Protein AF-A0ABD0REV8-F1 (afdb_monomer_lite)

Secondary structure (DSSP, 8-state):
-PPPEEEEEESS--S---TT-EEEEEEEEESPPTT-EEEEEEEETTEEEEEEEEESS-SS--EEEEE--GGGTTPPEEEEEEE---S-----EE-TTSS-S-----TT--------EE-SSPPP-EEEEETTTTEEEEE-

Organism: Cirrhinus mrigala (NCBI:txid683832)

Foldseek 3Di:
DDDKDWDKDWDPDDDDDDAQDKTKMFIDTDDDDAQWKKWKFKDKQNDTDDIDIDGPPCPDTDMDIDHGHPVCVVIDMDMDIDTDQPDPFFDKDKPPVQADPDDDPDPPDDDDGDIAIDGVVGDDWDWDDDPVDDDIDIDD

Structure (mmCIF, N/CA/C/O backbone):
data_AF-A0ABD0REV8-F1
#
_entry.id   AF-A0ABD0REV8-F1
#
loop_
_atom_site.group_PDB
_atom_site.id
_atom_site.type_symbol
_atom_site.label_atom_id
_atom_site.label_alt_id
_atom_site.label_comp_id
_atom_site.label_asym_id
_atom_site.label_entity_id
_atom_site.label_seq_id
_atom_site.pdbx_PDB_ins_code
_atom_site.Cartn_x
_atom_site.Cartn_y
_atom_site.Cartn_z
_atom_site.occupancy
_atom_site.B_iso_or_equiv
_atom_site.auth_seq_id
_atom_site.auth_comp_id
_atom_site.auth_asym_id
_atom_site.auth_atom_id
_atom_site.pdbx_PDB_model_num
ATOM 1 N N . MET A 1 1 ? 9.572 -10.027 -12.576 1.00 47.75 1 MET A N 1
ATOM 2 C CA . MET A 1 1 ? 9.042 -9.011 -11.641 1.00 47.75 1 MET A CA 1
ATOM 3 C C . MET A 1 1 ? 8.133 -9.735 -10.671 1.00 47.75 1 MET A C 1
ATOM 5 O O . MET A 1 1 ? 7.249 -10.436 -11.143 1.00 47.75 1 MET A O 1
ATOM 9 N N . CYS A 1 2 ? 8.371 -9.635 -9.365 1.00 55.09 2 CYS A N 1
ATOM 10 C CA . CYS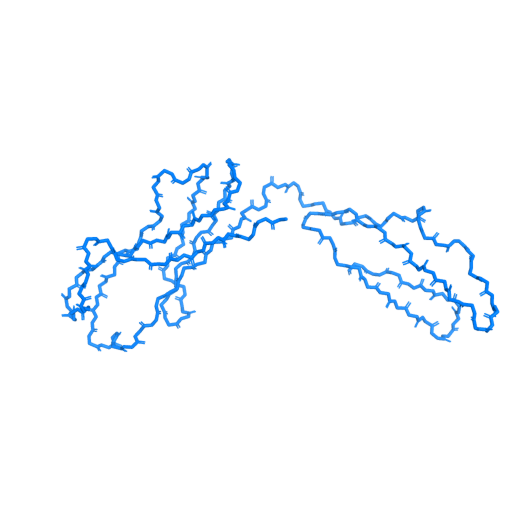 A 1 2 ? 7.423 -10.152 -8.379 1.00 55.09 2 CYS A CA 1
ATOM 11 C C . CYS A 1 2 ? 6.371 -9.067 -8.144 1.00 55.09 2 CYS A C 1
ATOM 13 O O . CYS A 1 2 ? 6.735 -7.934 -7.830 1.00 55.09 2 CYS A O 1
ATOM 15 N N . LEU A 1 3 ? 5.097 -9.385 -8.368 1.00 62.56 3 LEU A N 1
ATOM 16 C CA . LEU A 1 3 ? 4.005 -8.509 -7.952 1.00 62.56 3 LEU A CA 1
ATOM 17 C C . LEU A 1 3 ? 3.958 -8.496 -6.415 1.00 62.56 3 LEU A C 1
ATOM 19 O O . LEU A 1 3 ? 4.190 -9.549 -5.810 1.00 62.56 3 LEU A O 1
ATOM 23 N N . PRO A 1 4 ? 3.705 -7.337 -5.779 1.00 73.69 4 PRO A N 1
ATOM 24 C CA . PRO A 1 4 ? 3.509 -7.295 -4.339 1.00 73.69 4 PRO A CA 1
ATOM 25 C C . PRO A 1 4 ? 2.284 -8.139 -3.982 1.00 73.69 4 PRO A C 1
ATOM 27 O O . PRO A 1 4 ? 1.232 -7.998 -4.604 1.00 73.69 4 PRO A O 1
ATOM 30 N N . ASP A 1 5 ? 2.433 -9.013 -2.991 1.00 84.25 5 ASP A N 1
ATOM 31 C CA . ASP A 1 5 ? 1.299 -9.742 -2.424 1.00 84.25 5 ASP A CA 1
ATOM 32 C C . ASP A 1 5 ? 0.722 -8.911 -1.276 1.00 84.25 5 ASP A C 1
ATOM 34 O O . ASP A 1 5 ? 1.456 -8.526 -0.359 1.00 84.25 5 ASP A O 1
ATOM 38 N N . ILE A 1 6 ? -0.561 -8.559 -1.383 1.00 88.94 6 ILE A N 1
ATOM 39 C CA . ILE A 1 6 ? -1.228 -7.597 -0.503 1.00 88.94 6 ILE A CA 1
ATOM 40 C C . ILE A 1 6 ? -2.467 -8.249 0.100 1.00 88.94 6 ILE A C 1
ATOM 42 O O . ILE A 1 6 ? -3.385 -8.648 -0.614 1.00 88.94 6 ILE A O 1
ATOM 46 N N . SER A 1 7 ? -2.526 -8.288 1.427 1.00 90.88 7 SER A N 1
ATOM 47 C CA . SER A 1 7 ? -3.703 -8.740 2.171 1.00 90.88 7 SER A CA 1
ATOM 48 C C . SER A 1 7 ? -3.996 -7.829 3.361 1.00 90.88 7 SER A C 1
ATOM 50 O O . SER A 1 7 ? -3.165 -7.021 3.774 1.00 90.88 7 SER A O 1
ATOM 52 N N . ILE A 1 8 ? -5.215 -7.915 3.894 1.00 92.75 8 ILE A N 1
ATOM 53 C CA . ILE A 1 8 ? -5.665 -7.120 5.041 1.00 92.75 8 ILE A CA 1
ATOM 54 C C . ILE A 1 8 ? -6.086 -8.071 6.150 1.00 92.75 8 ILE A C 1
ATOM 56 O O . ILE A 1 8 ? -6.798 -9.042 5.899 1.00 92.75 8 ILE A O 1
ATOM 60 N N . SER A 1 9 ? -5.683 -7.763 7.377 1.00 92.44 9 SER A N 1
ATOM 61 C CA . SER A 1 9 ? -6.095 -8.488 8.576 1.00 92.44 9 SER A CA 1
ATOM 62 C C . SER A 1 9 ? -6.489 -7.529 9.696 1.00 92.44 9 SER A C 1
ATOM 64 O O .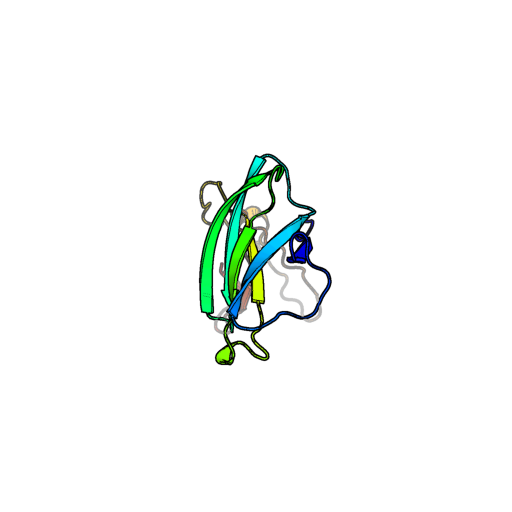 SER A 1 9 ? -6.096 -6.361 9.708 1.00 92.44 9 SER A O 1
ATOM 66 N N . PHE A 1 10 ? -7.276 -8.017 10.652 1.00 93.62 10 PHE A N 1
ATOM 67 C CA . PHE A 1 10 ? -7.512 -7.304 11.903 1.00 93.62 10 PHE A CA 1
ATOM 68 C C . PHE A 1 10 ? -6.364 -7.546 12.884 1.00 93.62 10 PHE A C 1
ATOM 70 O O . PHE A 1 10 ? -5.840 -8.654 12.996 1.00 93.62 10 PHE A O 1
ATOM 77 N N . VAL A 1 11 ? -6.004 -6.514 13.642 1.00 93.88 11 VAL A N 1
ATOM 78 C CA . VAL A 1 11 ? -5.034 -6.623 14.732 1.00 93.88 11 VAL A CA 1
ATOM 79 C C . VAL A 1 11 ? -5.753 -7.113 15.987 1.00 93.88 11 VAL A C 1
ATOM 81 O O . VAL A 1 11 ? -6.651 -6.440 16.488 1.00 93.88 11 VAL A O 1
ATOM 84 N N . ASN A 1 12 ? -5.330 -8.262 16.523 1.00 92.12 12 ASN A N 1
ATOM 85 C CA . ASN A 1 12 ? -5.838 -8.843 17.776 1.00 92.12 12 ASN A CA 1
ATOM 86 C C . ASN A 1 12 ? -7.372 -9.019 17.826 1.00 92.12 12 ASN A C 1
ATOM 88 O O . ASN A 1 12 ? -7.981 -8.881 18.888 1.00 92.12 12 ASN A O 1
ATOM 92 N N . HIS A 1 13 ? -8.010 -9.302 16.689 1.00 91.88 13 HIS A N 1
ATOM 93 C CA . HIS A 1 13 ? -9.451 -9.525 16.615 1.00 91.88 13 HIS A CA 1
ATOM 94 C C . HIS A 1 13 ? -9.788 -10.602 15.580 1.00 91.88 13 HIS A C 1
ATOM 96 O O . HIS A 1 13 ? -9.380 -10.506 14.428 1.00 91.88 13 HIS A O 1
ATOM 102 N N . GLU A 1 14 ? -10.557 -11.608 15.997 1.00 86.81 14 GLU A N 1
ATOM 103 C CA . GLU A 1 14 ? -10.946 -12.769 15.175 1.00 86.81 14 GLU A CA 1
ATOM 104 C C . GLU A 1 14 ? -12.476 -12.937 15.092 1.00 86.81 14 GLU A C 1
ATOM 106 O O . GLU A 1 14 ? -12.986 -14.004 14.762 1.00 86.81 14 GLU A O 1
ATOM 111 N N . GLY A 1 15 ? -13.231 -11.888 15.432 1.00 87.94 15 GLY A N 1
ATOM 112 C CA . GLY A 1 15 ? -14.687 -11.930 15.536 1.00 87.94 15 GLY A CA 1
ATOM 113 C C . GLY A 1 15 ? -15.416 -11.082 14.493 1.00 87.94 15 GLY A C 1
ATOM 114 O O . GLY A 1 15 ? -14.802 -10.479 13.612 1.00 87.94 15 GLY A O 1
ATOM 115 N N . PRO A 1 16 ? -16.754 -11.019 14.595 1.00 87.44 16 PRO A N 1
ATOM 116 C CA . PRO A 1 16 ? -17.533 -10.037 13.865 1.00 87.44 16 PRO A CA 1
ATOM 117 C C . PRO A 1 16 ? -17.248 -8.626 14.386 1.00 87.44 16 PRO A C 1
ATOM 119 O O . PRO A 1 16 ? -17.081 -8.389 15.587 1.00 87.44 16 PRO A O 1
ATOM 122 N N . VAL A 1 17 ? -17.268 -7.676 13.459 1.00 90.31 17 VAL A N 1
ATOM 123 C CA . VAL A 1 17 ? -17.151 -6.249 13.748 1.00 90.31 17 VAL A CA 1
ATOM 124 C C . VAL A 1 17 ? -18.446 -5.748 14.389 1.00 90.31 17 VAL A C 1
ATOM 126 O O . VAL A 1 17 ? -19.541 -6.000 13.889 1.00 90.31 17 VAL A O 1
ATOM 129 N N . ILE A 1 18 ? -18.325 -5.026 15.502 1.00 89.81 18 ILE A N 1
ATOM 130 C CA . ILE A 1 18 ? -19.442 -4.516 16.299 1.00 89.81 18 ILE A CA 1
ATOM 131 C C . ILE A 1 18 ? -19.495 -2.997 16.163 1.00 89.81 18 ILE A C 1
ATOM 133 O O . ILE A 1 18 ? -18.539 -2.306 16.505 1.00 89.81 18 ILE A O 1
ATOM 137 N N . ALA A 1 19 ? -20.645 -2.472 15.740 1.00 90.69 19 ALA A N 1
ATOM 138 C CA . ALA A 1 19 ? -20.864 -1.034 15.632 1.00 90.69 19 ALA A CA 1
ATOM 139 C C . ALA A 1 19 ? -20.617 -0.302 16.968 1.00 90.69 19 ALA A C 1
ATOM 141 O O . ALA A 1 19 ? -21.019 -0.756 18.041 1.00 90.69 19 ALA A O 1
ATOM 142 N N . GLY A 1 20 ? -19.987 0.867 16.888 1.00 89.12 20 GLY A N 1
ATOM 143 C CA . GLY A 1 20 ? -19.600 1.701 18.025 1.00 89.12 20 GLY A CA 1
ATOM 144 C C . GLY A 1 20 ? -18.287 1.284 18.691 1.00 89.12 20 GLY A C 1
ATOM 145 O O . GLY A 1 20 ? -17.929 1.858 19.720 1.00 89.12 20 GLY A O 1
ATOM 146 N N . LYS A 1 21 ? -17.575 0.291 18.142 1.00 90.62 21 LYS A N 1
ATOM 147 C CA . LYS A 1 21 ? -16.247 -0.119 18.609 1.00 90.62 21 LYS A CA 1
ATOM 148 C C . LYS A 1 21 ? -15.157 0.330 17.640 1.00 90.62 21 LYS A C 1
ATOM 150 O O . LYS A 1 21 ? -15.370 0.429 16.426 1.00 90.62 21 LYS A O 1
ATOM 155 N N . ASP A 1 22 ? -13.987 0.562 18.219 1.00 92.62 22 ASP A N 1
ATOM 156 C CA . ASP A 1 22 ? -12.762 0.846 17.489 1.00 92.62 22 ASP A CA 1
ATOM 157 C C . ASP A 1 22 ? -12.017 -0.451 17.189 1.00 92.62 22 ASP A C 1
ATOM 159 O O . ASP A 1 22 ? -11.869 -1.316 18.057 1.00 92.62 22 ASP A O 1
ATOM 163 N N . TYR A 1 23 ? -11.519 -0.551 15.963 1.00 94.00 23 TYR A N 1
ATOM 164 C CA . TYR A 1 23 ? -10.703 -1.661 15.490 1.00 94.00 23 TYR A CA 1
ATOM 165 C C . TYR A 1 23 ? -9.450 -1.132 14.800 1.00 94.00 23 TYR A C 1
ATOM 167 O O . TYR A 1 23 ? -9.371 0.032 14.403 1.00 94.00 23 TYR A O 1
ATOM 175 N N . GLU A 1 24 ? -8.463 -2.003 14.634 1.00 94.75 24 GLU A N 1
ATOM 176 C CA . GLU A 1 24 ? -7.252 -1.702 13.882 1.00 94.75 24 GLU A CA 1
ATOM 177 C C . GLU A 1 24 ? -7.073 -2.751 12.785 1.00 94.75 24 GLU A C 1
ATOM 179 O O . GLU A 1 24 ? -7.111 -3.955 13.043 1.00 94.75 24 GLU A O 1
ATOM 184 N N . LEU A 1 25 ? -6.910 -2.276 11.553 1.00 94.12 25 LEU A N 1
ATOM 185 C CA . LEU A 1 25 ? -6.576 -3.082 10.388 1.00 94.12 25 LEU A CA 1
ATOM 186 C C . LEU A 1 25 ? -5.077 -2.990 10.120 1.00 94.12 25 LEU A C 1
ATOM 188 O O . LEU A 1 25 ? -4.467 -1.941 10.318 1.00 94.12 25 LEU A O 1
ATOM 192 N N . GLN A 1 26 ? -4.498 -4.074 9.623 1.00 93.62 26 GLN A N 1
ATOM 193 C CA . GLN A 1 26 ? -3.105 -4.173 9.218 1.00 93.62 26 GLN A CA 1
ATOM 194 C C . GLN A 1 26 ? -3.036 -4.567 7.744 1.00 93.62 26 GLN A C 1
ATOM 196 O O . GLN A 1 26 ? -3.708 -5.504 7.316 1.00 93.62 26 GLN A O 1
ATOM 201 N N . CYS A 1 27 ? -2.234 -3.838 6.966 1.00 91.94 27 CYS A N 1
ATOM 202 C CA . CYS A 1 27 ? -1.990 -4.155 5.562 1.00 91.94 27 CYS A CA 1
ATOM 203 C C . CYS A 1 27 ? -0.701 -4.964 5.435 1.00 91.94 27 CYS A C 1
ATOM 205 O O . CYS A 1 27 ? 0.399 -4.454 5.657 1.00 91.94 27 CYS A O 1
ATOM 207 N N . LEU A 1 28 ? -0.855 -6.240 5.105 1.00 89.31 28 LEU A N 1
ATOM 208 C CA . LEU A 1 28 ? 0.230 -7.183 4.912 1.00 89.31 28 LEU A CA 1
ATOM 209 C C . LEU A 1 28 ? 0.763 -7.038 3.490 1.00 89.31 28 LEU A C 1
ATOM 211 O O . LEU A 1 28 ? 0.045 -7.321 2.539 1.00 89.31 28 LEU A O 1
ATOM 215 N N . ILE A 1 29 ? 2.007 -6.580 3.355 1.00 87.38 29 ILE A N 1
ATOM 216 C CA . ILE A 1 29 ? 2.661 -6.347 2.062 1.00 87.38 29 ILE A CA 1
ATOM 217 C C . ILE A 1 29 ? 3.910 -7.226 1.993 1.00 87.38 29 ILE A C 1
ATOM 219 O O . ILE A 1 29 ? 4.879 -7.006 2.726 1.00 87.38 29 ILE A O 1
ATOM 223 N N . GLN A 1 30 ? 3.893 -8.217 1.106 1.00 82.62 30 GLN A N 1
ATOM 224 C CA . GLN A 1 30 ? 4.978 -9.177 0.901 1.00 82.62 30 GLN A CA 1
ATOM 225 C C . GLN A 1 30 ? 5.549 -9.072 -0.521 1.00 82.62 30 GLN A C 1
ATOM 227 O O . GLN A 1 30 ? 4.999 -8.399 -1.391 1.00 82.62 30 GLN A O 1
ATOM 232 N N . ASN A 1 31 ? 6.686 -9.732 -0.763 1.00 80.31 31 ASN A N 1
ATOM 233 C CA . ASN A 1 31 ? 7.346 -9.801 -2.076 1.00 80.31 31 ASN A CA 1
ATOM 234 C C . ASN A 1 31 ? 7.808 -8.450 -2.662 1.00 80.31 31 ASN A C 1
ATOM 236 O O . ASN A 1 31 ? 7.917 -8.298 -3.878 1.00 80.31 31 ASN A O 1
ATOM 240 N N . VAL A 1 32 ? 8.146 -7.476 -1.807 1.00 77.56 32 VAL A N 1
ATOM 241 C CA . VAL A 1 32 ? 8.692 -6.174 -2.230 1.00 77.56 32 VAL A CA 1
ATOM 242 C C . VAL A 1 32 ? 10.211 -6.140 -2.075 1.00 77.56 32 VAL A C 1
ATOM 244 O O . VAL A 1 32 ? 10.755 -6.541 -1.047 1.00 77.56 32 VAL A O 1
ATOM 247 N N . ALA A 1 33 ? 10.908 -5.616 -3.087 1.00 75.25 33 ALA A N 1
ATOM 248 C CA . ALA A 1 33 ? 12.361 -5.466 -3.059 1.00 75.25 33 ALA A CA 1
ATOM 249 C C . ALA A 1 33 ? 12.831 -4.598 -1.864 1.00 75.25 33 ALA A C 1
ATOM 251 O O . ALA A 1 33 ? 12.156 -3.616 -1.536 1.00 75.25 33 ALA A O 1
ATOM 252 N N . PRO A 1 34 ? 13.986 -4.901 -1.237 1.00 77.00 34 PRO A N 1
ATOM 253 C CA . PRO A 1 34 ? 14.541 -4.105 -0.138 1.00 77.00 34 PRO A CA 1
ATOM 254 C C . PRO A 1 34 ? 14.875 -2.660 -0.538 1.00 77.00 34 PRO A C 1
ATOM 256 O O . PRO A 1 34 ? 15.160 -2.372 -1.703 1.00 77.00 34 PRO A O 1
ATOM 259 N N . SER A 1 35 ? 14.892 -1.755 0.446 1.00 77.19 35 SER A N 1
ATOM 260 C CA . SER A 1 35 ? 15.277 -0.343 0.296 1.00 77.19 35 SER A CA 1
ATOM 261 C C . SER A 1 35 ? 14.427 0.455 -0.698 1.00 77.19 35 SER A C 1
ATOM 263 O O . SER A 1 35 ? 14.867 1.472 -1.240 1.00 77.19 35 SER A O 1
ATOM 265 N N . LYS A 1 36 ? 13.191 0.021 -0.941 1.00 79.94 36 LYS A N 1
ATOM 266 C CA . LYS A 1 36 ? 12.222 0.744 -1.761 1.00 79.94 36 LYS A CA 1
ATOM 267 C C . LYS A 1 36 ? 11.274 1.547 -0.888 1.00 79.94 36 LYS A C 1
ATOM 269 O O . LYS A 1 36 ? 10.944 1.158 0.227 1.00 79.94 36 LYS A O 1
ATOM 274 N N . THR A 1 37 ? 10.870 2.707 -1.393 1.00 81.94 37 THR A N 1
ATOM 275 C CA . THR A 1 37 ? 9.796 3.497 -0.790 1.00 81.94 37 THR A CA 1
ATOM 276 C C . THR A 1 37 ? 8.479 3.030 -1.403 1.00 81.94 37 THR A C 1
ATOM 278 O O . THR A 1 37 ? 8.403 2.864 -2.616 1.00 81.94 37 THR A O 1
ATOM 281 N N . VAL A 1 38 ? 7.483 2.764 -0.568 1.00 84.88 38 VAL A N 1
ATOM 282 C CA . VAL A 1 38 ? 6.164 2.281 -0.976 1.00 84.88 38 VAL A CA 1
ATOM 283 C C . VAL A 1 38 ? 5.126 3.243 -0.418 1.00 84.88 38 VAL A C 1
ATOM 285 O O . VAL A 1 38 ? 5.134 3.526 0.782 1.00 84.88 38 VAL A O 1
ATOM 288 N N . SER A 1 39 ? 4.262 3.749 -1.289 1.00 87.94 39 SER A N 1
ATOM 289 C CA . SER A 1 39 ? 3.081 4.523 -0.929 1.00 87.94 39 SER A CA 1
ATOM 290 C C . SER A 1 39 ? 1.924 3.562 -0.698 1.00 87.94 39 SER A C 1
ATOM 292 O O . SER A 1 39 ? 1.640 2.713 -1.539 1.00 87.94 39 SER A O 1
ATOM 294 N N . VAL A 1 40 ? 1.291 3.646 0.466 1.00 90.81 40 VAL A N 1
ATOM 295 C CA . VAL A 1 40 ? 0.211 2.752 0.881 1.00 90.81 40 VAL A CA 1
ATOM 296 C C . VAL A 1 40 ? -1.060 3.564 1.025 1.00 90.81 40 VAL A C 1
ATOM 298 O O . VAL A 1 40 ? -1.090 4.530 1.781 1.00 90.81 40 VAL A O 1
ATOM 301 N N . ARG A 1 41 ? -2.113 3.177 0.310 1.00 93.50 41 ARG A N 1
ATOM 302 C CA . ARG A 1 41 ? -3.399 3.878 0.288 1.00 93.50 41 ARG A CA 1
ATOM 303 C C . ARG A 1 41 ? -4.490 2.981 0.840 1.00 93.50 41 ARG A C 1
ATOM 305 O O . ARG A 1 41 ? -4.672 1.853 0.387 1.00 93.50 41 ARG A O 1
ATOM 312 N N . TRP A 1 42 ? -5.237 3.512 1.795 1.00 95.38 42 TRP A N 1
ATOM 313 C CA . TRP A 1 42 ? -6.390 2.859 2.388 1.00 95.38 42 TRP A CA 1
ATOM 314 C C . TRP A 1 42 ? -7.677 3.407 1.799 1.00 95.38 42 TRP A C 1
ATOM 316 O O . TRP A 1 42 ? -7.864 4.620 1.699 1.00 95.38 42 TRP A O 1
ATOM 326 N N . TYR A 1 43 ? -8.592 2.498 1.495 1.00 94.69 43 TYR A N 1
ATOM 327 C CA . TYR A 1 43 ? -9.891 2.793 0.924 1.00 94.69 43 TYR A CA 1
ATOM 328 C C . TYR A 1 43 ? -11.003 2.245 1.810 1.00 94.69 43 TYR A C 1
ATOM 330 O O . TYR A 1 43 ? -10.921 1.114 2.288 1.00 94.69 43 TYR A O 1
ATOM 338 N N . LYS A 1 44 ? -12.076 3.024 1.956 1.00 93.62 44 LYS A N 1
ATOM 339 C CA . LYS A 1 44 ? -13.371 2.595 2.495 1.00 93.62 44 LYS A CA 1
ATOM 340 C C . LYS A 1 44 ? -14.431 2.928 1.455 1.00 93.62 44 LYS A C 1
ATOM 342 O O . LYS A 1 44 ? -14.529 4.07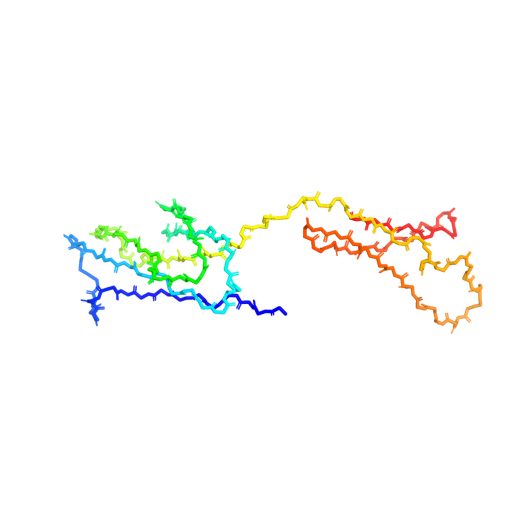9 1.045 1.00 93.62 44 LYS A O 1
ATOM 347 N N . ARG A 1 45 ? -15.197 1.936 0.989 1.00 91.88 45 ARG A N 1
ATOM 348 C CA . ARG A 1 45 ? -16.190 2.122 -0.098 1.00 91.88 45 ARG A CA 1
ATOM 349 C C . ARG A 1 45 ? -15.603 2.818 -1.340 1.00 91.88 45 ARG A C 1
ATOM 351 O O . ARG A 1 45 ? -16.218 3.713 -1.905 1.00 91.88 45 ARG A O 1
ATOM 358 N N . ASN A 1 46 ? -14.390 2.431 -1.738 1.00 89.56 46 ASN A N 1
ATOM 359 C CA . ASN A 1 46 ? -13.614 3.049 -2.827 1.00 89.56 46 ASN A CA 1
ATOM 360 C C . ASN A 1 46 ? -13.216 4.522 -2.633 1.00 89.56 46 ASN A C 1
ATOM 362 O O . ASN A 1 46 ? -12.595 5.095 -3.525 1.00 89.56 46 ASN A O 1
ATOM 366 N N . GLN A 1 47 ? -13.474 5.116 -1.471 1.00 92.12 47 GLN A N 1
ATOM 367 C CA . GLN A 1 47 ? -12.966 6.435 -1.121 1.00 92.12 47 GLN A CA 1
ATOM 368 C C . GLN A 1 47 ? -11.662 6.305 -0.338 1.00 92.12 47 GLN A C 1
ATOM 370 O O . GLN A 1 47 ? -11.587 5.529 0.616 1.00 92.12 47 GLN A O 1
ATOM 375 N N . THR A 1 48 ? -10.638 7.063 -0.728 1.00 93.50 48 THR A N 1
ATOM 376 C CA . THR A 1 48 ? -9.368 7.117 0.003 1.00 93.50 48 THR A CA 1
ATOM 377 C C . THR A 1 48 ? -9.584 7.744 1.378 1.00 93.50 48 THR A C 1
ATOM 379 O O . THR A 1 48 ? -10.128 8.843 1.476 1.00 93.50 48 THR A O 1
ATOM 382 N N . ILE A 1 49 ? -9.145 7.056 2.430 1.00 94.19 49 ILE A N 1
ATOM 383 C CA . ILE A 1 49 ? -9.305 7.491 3.827 1.00 94.19 49 ILE A CA 1
ATOM 384 C C . ILE A 1 49 ? -7.979 7.706 4.558 1.00 94.19 49 ILE A C 1
ATOM 386 O O . ILE A 1 49 ? -7.946 8.438 5.541 1.00 94.19 49 ILE A O 1
ATOM 390 N N . SER A 1 50 ? -6.892 7.086 4.096 1.00 93.31 50 SER A N 1
ATOM 391 C CA . SER A 1 50 ? -5.549 7.306 4.634 1.00 93.31 50 SER A CA 1
ATOM 392 C C . SER A 1 50 ? -4.496 7.000 3.576 1.00 93.31 50 SER A C 1
ATOM 394 O O . SER A 1 50 ? -4.699 6.116 2.740 1.00 93.31 50 SER A O 1
ATOM 396 N N . THR A 1 51 ? -3.370 7.702 3.647 1.00 90.88 51 THR A N 1
ATOM 397 C CA . THR A 1 51 ? -2.193 7.455 2.817 1.00 90.88 51 THR A CA 1
ATOM 398 C C . THR A 1 51 ? -0.959 7.491 3.702 1.00 90.88 51 THR A C 1
ATOM 400 O O . THR A 1 51 ? -0.744 8.468 4.413 1.00 90.88 51 THR A O 1
ATOM 403 N N . ASP A 1 52 ? -0.136 6.454 3.615 1.00 86.69 52 ASP A N 1
ATOM 404 C CA . ASP A 1 52 ? 1.118 6.319 4.347 1.00 86.69 52 ASP A CA 1
ATOM 405 C C . ASP A 1 52 ? 2.281 6.076 3.389 1.00 86.69 52 ASP A C 1
ATOM 407 O O . ASP A 1 52 ? 2.112 5.621 2.260 1.00 86.69 52 ASP A O 1
ATOM 411 N N . THR A 1 53 ? 3.500 6.362 3.837 1.00 85.75 53 THR A N 1
ATOM 412 C CA . TH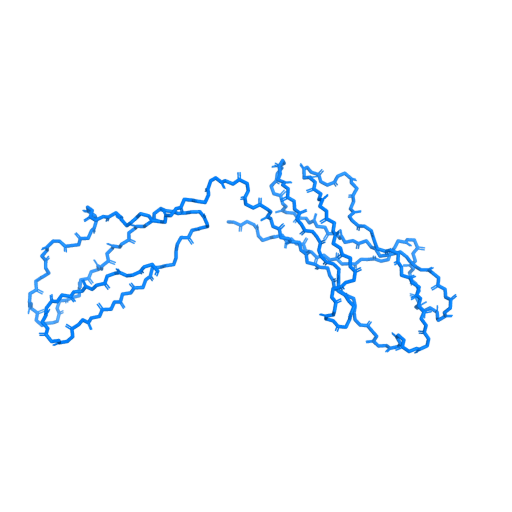R A 1 53 ? 4.717 6.050 3.084 1.00 85.75 53 THR A CA 1
ATOM 413 C C . THR A 1 53 ? 5.666 5.254 3.958 1.00 85.75 53 THR A C 1
ATOM 415 O O . THR A 1 53 ? 6.071 5.705 5.028 1.00 85.75 53 THR A O 1
ATOM 418 N N . ILE A 1 54 ? 6.060 4.077 3.480 1.00 84.31 54 ILE A N 1
ATOM 419 C CA . ILE A 1 54 ? 6.949 3.163 4.199 1.00 84.31 54 ILE A CA 1
ATOM 420 C C . ILE A 1 54 ? 8.213 2.880 3.389 1.00 84.31 54 ILE A C 1
ATOM 422 O O . ILE A 1 54 ? 8.237 3.003 2.164 1.00 84.31 54 ILE A O 1
ATOM 426 N N . LYS A 1 55 ? 9.289 2.493 4.078 1.00 82.25 55 LYS A N 1
ATOM 427 C CA . LYS A 1 55 ? 10.514 1.980 3.453 1.00 82.25 55 LYS A CA 1
ATOM 428 C C . LYS A 1 55 ? 10.628 0.484 3.722 1.00 82.25 55 LYS A C 1
ATOM 430 O O . LYS A 1 55 ? 10.386 0.050 4.844 1.00 82.25 55 LYS A O 1
ATOM 435 N N . THR A 1 56 ? 11.005 -0.290 2.710 1.00 74.06 56 THR A N 1
ATOM 436 C CA . THR A 1 56 ? 11.247 -1.731 2.850 1.00 74.06 56 THR A CA 1
ATOM 437 C C . THR A 1 56 ? 12.675 -2.022 3.347 1.00 74.06 56 THR A C 1
ATOM 439 O O . THR A 1 56 ? 13.588 -1.250 3.040 1.00 74.06 56 THR A O 1
ATOM 442 N N . PRO A 1 57 ? 12.917 -3.135 4.069 1.00 66.38 57 PRO A N 1
ATOM 443 C CA . PRO A 1 57 ? 11.946 -4.142 4.504 1.00 66.38 57 PRO A CA 1
ATOM 444 C C . PRO A 1 57 ? 10.988 -3.580 5.558 1.00 66.38 57 PRO A C 1
ATOM 446 O O . PRO A 1 57 ? 11.367 -2.767 6.400 1.00 66.38 57 PRO A O 1
ATOM 449 N N . ILE A 1 58 ? 9.721 -3.978 5.470 1.00 71.94 58 ILE A N 1
ATOM 450 C CA . ILE A 1 58 ? 8.662 -3.389 6.283 1.00 71.94 58 ILE A CA 1
ATOM 451 C C . ILE A 1 58 ? 8.739 -3.995 7.686 1.00 71.94 58 ILE A C 1
ATOM 453 O O . ILE A 1 58 ? 8.180 -5.055 7.941 1.00 71.94 58 ILE A O 1
ATOM 457 N N . SER A 1 59 ? 9.470 -3.333 8.586 1.00 66.00 59 SER A N 1
ATOM 458 C CA . SER A 1 59 ? 9.568 -3.743 9.996 1.00 66.00 59 SER A CA 1
ATOM 459 C C . SER A 1 59 ? 8.211 -3.638 10.706 1.00 66.00 59 SER A C 1
ATOM 461 O O . SER A 1 59 ? 7.828 -4.520 11.466 1.00 66.00 59 SER A O 1
ATOM 463 N N . ASN A 1 60 ? 7.439 -2.596 10.379 1.00 71.56 60 ASN A N 1
ATOM 464 C CA . ASN A 1 60 ? 6.096 -2.363 10.900 1.00 71.56 60 ASN A CA 1
ATOM 465 C C . ASN A 1 60 ? 5.121 -2.204 9.736 1.00 71.56 60 ASN A C 1
ATOM 467 O O . ASN A 1 60 ? 5.214 -1.238 8.978 1.00 71.56 60 ASN A O 1
ATOM 471 N N . MET A 1 61 ? 4.207 -3.162 9.584 1.00 83.25 61 MET A N 1
ATOM 472 C CA . MET A 1 61 ? 3.165 -3.095 8.557 1.00 83.25 61 MET A CA 1
ATOM 473 C C . MET A 1 61 ? 2.267 -1.865 8.791 1.00 83.25 61 MET A C 1
ATOM 475 O O . MET A 1 61 ? 1.968 -1.567 9.953 1.00 83.25 61 MET A O 1
ATOM 479 N N . PRO A 1 62 ? 1.813 -1.172 7.730 1.00 88.88 62 PRO A N 1
ATOM 480 C CA . PRO A 1 62 ? 0.871 -0.063 7.840 1.00 88.88 62 PRO A CA 1
ATOM 481 C C . PRO A 1 62 ? -0.393 -0.482 8.579 1.00 88.88 62 PRO A C 1
ATOM 483 O O . PRO A 1 62 ? -0.938 -1.564 8.335 1.00 88.88 62 PRO A O 1
ATOM 486 N N . LYS A 1 63 ? -0.864 0.395 9.461 1.00 92.75 63 LYS A N 1
ATOM 487 C CA . LYS A 1 63 ? -2.034 0.162 10.299 1.00 92.75 63 LYS A CA 1
ATOM 488 C C . LYS A 1 63 ? -3.049 1.270 10.109 1.00 92.75 63 LYS A C 1
ATOM 490 O O . LYS A 1 63 ? -2.684 2.439 10.049 1.00 92.75 63 LYS A O 1
ATOM 495 N N . LEU A 1 64 ? -4.319 0.897 10.076 1.00 93.88 64 LEU A N 1
ATOM 496 C CA . LEU A 1 64 ? -5.436 1.820 9.980 1.00 93.88 64 LEU A CA 1
ATOM 497 C C . LEU A 1 64 ? -6.359 1.620 11.177 1.00 93.88 64 LEU A C 1
ATOM 499 O O . LEU A 1 64 ? -6.941 0.551 11.351 1.00 93.88 64 LEU A O 1
ATOM 503 N N . LYS A 1 65 ? -6.538 2.674 11.972 1.00 93.94 65 LYS A N 1
ATOM 504 C CA . LYS A 1 65 ? -7.572 2.709 13.008 1.00 93.94 65 LYS A CA 1
ATOM 505 C C . LYS A 1 65 ? -8.915 3.020 12.366 1.00 93.94 65 LYS A C 1
ATOM 507 O O . LYS A 1 65 ? -9.030 3.990 11.619 1.00 93.94 65 LYS A O 1
ATOM 512 N N . ILE A 1 66 ? -9.921 2.213 12.674 1.00 92.88 66 ILE A N 1
ATOM 513 C CA . ILE A 1 66 ? -11.282 2.393 12.182 1.00 92.88 66 ILE A CA 1
ATOM 514 C C . ILE A 1 66 ? -12.238 2.525 13.363 1.00 92.88 66 ILE A C 1
ATOM 516 O O . ILE A 1 66 ? -12.186 1.742 14.307 1.00 92.88 66 ILE A O 1
ATOM 520 N N . ASN A 1 67 ? -13.125 3.511 13.281 1.00 90.56 67 ASN A N 1
ATOM 521 C CA . ASN A 1 67 ? -14.312 3.589 14.119 1.00 90.56 67 ASN A CA 1
ATOM 522 C C . ASN A 1 67 ? -15.489 3.098 13.279 1.00 90.56 67 ASN A C 1
ATOM 524 O O . ASN A 1 67 ? -15.694 3.580 12.162 1.00 90.56 67 ASN A O 1
ATOM 528 N N . THR A 1 68 ? -16.200 2.096 13.784 1.00 88.19 68 THR A N 1
ATOM 529 C CA . THR A 1 68 ? -17.274 1.434 13.037 1.00 88.19 68 THR A CA 1
ATOM 530 C C . THR A 1 68 ? -18.619 1.952 13.512 1.00 88.19 68 THR A C 1
ATOM 532 O O . THR A 1 68 ? -18.850 2.090 14.712 1.00 88.19 68 THR A O 1
ATOM 535 N N . ASN A 1 69 ? -19.526 2.254 12.589 1.00 88.88 69 ASN A N 1
ATOM 536 C CA . ASN A 1 69 ? -20.886 2.684 12.908 1.00 88.88 69 ASN A CA 1
ATOM 537 C C . ASN A 1 69 ? -21.920 1.746 12.260 1.00 88.88 69 ASN A C 1
ATOM 539 O O . ASN A 1 69 ? -21.567 0.818 11.539 1.00 88.88 69 ASN A O 1
ATOM 543 N N . LYS A 1 70 ? -23.210 1.950 12.547 1.00 87.06 70 LYS A N 1
ATOM 544 C CA . LYS A 1 70 ? -24.275 1.127 11.943 1.00 87.06 70 LYS A CA 1
ATOM 545 C C . LYS A 1 70 ? -24.360 1.311 10.428 1.00 87.06 70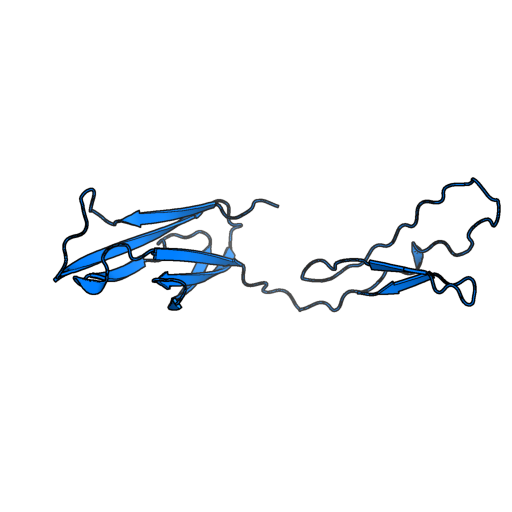 LYS A C 1
ATOM 547 O O . LYS A 1 70 ? -24.692 0.366 9.724 1.00 87.06 70 LYS A O 1
ATOM 552 N N . ASP A 1 71 ? -24.021 2.499 9.942 1.00 87.50 71 ASP A N 1
ATOM 553 C CA . ASP A 1 71 ? -24.018 2.812 8.515 1.00 87.50 71 ASP A CA 1
ATOM 554 C C . ASP A 1 71 ? -22.864 2.128 7.780 1.00 87.50 71 ASP A C 1
ATOM 556 O O . ASP A 1 71 ? -22.851 2.125 6.556 1.00 87.50 71 ASP A O 1
ATOM 560 N N . ASP A 1 72 ? -21.896 1.548 8.496 1.00 87.81 72 ASP A N 1
ATOM 561 C CA . ASP A 1 72 ? -20.751 0.805 7.975 1.00 87.81 72 ASP A CA 1
ATOM 562 C C . ASP A 1 72 ? -21.031 -0.674 7.729 1.00 87.81 72 ASP A C 1
ATOM 564 O O . ASP A 1 72 ? -20.134 -1.394 7.289 1.00 87.81 72 ASP A O 1
ATOM 568 N N . ASP A 1 73 ? -22.266 -1.124 7.946 1.00 87.75 73 ASP A N 1
ATOM 569 C CA . ASP A 1 73 ? -22.655 -2.475 7.569 1.00 87.75 73 ASP A CA 1
ATOM 570 C C . ASP A 1 73 ? -22.428 -2.703 6.061 1.00 87.75 73 ASP A C 1
ATOM 572 O O . ASP A 1 73 ? -22.734 -1.857 5.213 1.00 87.75 73 ASP A O 1
ATOM 576 N N . GLY A 1 74 ? -21.775 -3.818 5.733 1.00 85.62 74 GLY A N 1
ATOM 577 C CA . GLY A 1 74 ? -21.311 -4.131 4.378 1.00 85.62 74 GLY A CA 1
ATOM 578 C C . GLY A 1 74 ? -20.202 -3.224 3.814 1.00 85.62 74 GLY A C 1
ATOM 579 O O . GLY A 1 74 ? -19.884 -3.329 2.626 1.00 85.62 74 GLY A O 1
ATOM 580 N N . ALA A 1 75 ? -19.597 -2.327 4.605 1.00 89.56 75 ALA A N 1
ATOM 581 C CA . ALA A 1 75 ? -18.479 -1.506 4.140 1.00 89.56 75 ALA A CA 1
ATOM 582 C C . ALA A 1 75 ? -17.266 -2.371 3.767 1.00 89.56 75 ALA A C 1
ATOM 584 O O . ALA A 1 75 ? -16.800 -3.199 4.548 1.00 89.56 75 ALA A O 1
ATOM 585 N N . GLN A 1 76 ? -16.705 -2.125 2.583 1.00 91.69 76 GLN A N 1
ATOM 586 C CA . GLN A 1 76 ? -15.480 -2.780 2.133 1.00 91.69 76 GLN A CA 1
ATOM 587 C C . GLN A 1 76 ? -14.266 -1.891 2.394 1.00 91.69 76 GLN A C 1
ATOM 589 O O . GLN A 1 76 ? -14.249 -0.719 1.995 1.00 91.69 76 GLN A O 1
ATOM 594 N N . TYR A 1 77 ? -13.251 -2.480 3.025 1.00 93.31 77 TYR A N 1
ATOM 595 C CA . TYR A 1 77 ? -11.932 -1.888 3.212 1.00 93.31 77 TYR A CA 1
ATOM 596 C C . TYR A 1 77 ? -10.939 -2.505 2.228 1.00 93.31 77 TYR A C 1
ATOM 598 O O . TYR A 1 77 ? -10.925 -3.720 2.035 1.00 93.31 77 TYR A O 1
ATOM 606 N N . ARG A 1 78 ? -10.101 -1.670 1.613 1.00 93.88 78 ARG A N 1
ATOM 607 C CA . ARG A 1 78 ? -9.049 -2.092 0.678 1.00 93.88 78 ARG A CA 1
ATOM 608 C C . ARG A 1 78 ? -7.758 -1.331 0.971 1.00 93.88 78 ARG A C 1
ATOM 610 O O . ARG A 1 78 ? -7.801 -0.174 1.378 1.00 93.88 78 ARG A O 1
ATOM 617 N N . CYS A 1 79 ? -6.624 -1.988 0.767 1.00 92.75 79 CYS A N 1
ATOM 618 C CA . CYS A 1 79 ? -5.290 -1.421 0.875 1.00 92.75 79 CYS A CA 1
ATOM 619 C C . CYS A 1 79 ? -4.599 -1.623 -0.470 1.00 92.75 79 CYS A C 1
ATOM 621 O O . CYS A 1 79 ? -4.656 -2.716 -1.031 1.00 92.75 79 CYS A O 1
ATOM 623 N N . GLU A 1 80 ? -3.960 -0.580 -0.980 1.00 91.50 80 GLU A N 1
ATOM 624 C CA . GLU A 1 80 ? -3.118 -0.650 -2.168 1.00 91.50 80 GLU A CA 1
ATOM 625 C C . GLU A 1 80 ? -1.723 -0.160 -1.830 1.00 91.50 80 GLU A C 1
ATOM 627 O O . GLU A 1 80 ? -1.562 0.797 -1.076 1.00 91.50 80 GLU A O 1
ATOM 632 N N . ALA A 1 81 ? -0.719 -0.821 -2.395 1.00 87.19 81 ALA A N 1
ATOM 633 C CA . ALA A 1 81 ? 0.677 -0.478 -2.213 1.00 87.19 81 ALA A CA 1
ATOM 634 C C . ALA A 1 81 ? 1.300 -0.207 -3.580 1.00 87.19 81 ALA A C 1
ATOM 636 O O . ALA A 1 81 ? 1.309 -1.072 -4.456 1.00 87.19 81 ALA A O 1
ATOM 637 N N . GLU A 1 82 ? 1.833 0.993 -3.749 1.00 84.31 82 GLU A N 1
ATOM 638 C CA . GLU A 1 82 ? 2.479 1.438 -4.972 1.00 84.31 82 GLU A CA 1
ATOM 639 C C . GLU A 1 82 ? 3.955 1.704 -4.698 1.00 84.31 82 GLU A C 1
ATOM 641 O O . GLU A 1 82 ? 4.327 2.361 -3.724 1.00 84.31 82 GLU A O 1
ATOM 646 N N . LEU A 1 83 ? 4.822 1.158 -5.546 1.00 78.75 83 LEU A N 1
ATOM 647 C CA . LEU A 1 83 ? 6.252 1.382 -5.429 1.00 78.75 83 LEU A CA 1
ATOM 648 C C . LEU A 1 83 ? 6.577 2.788 -5.933 1.00 78.75 83 LEU A C 1
ATOM 650 O O . LEU A 1 83 ? 6.409 3.073 -7.115 1.00 78.75 83 LEU A O 1
ATOM 654 N N . GLU A 1 84 ? 7.116 3.640 -5.067 1.00 69.44 84 GLU A N 1
ATOM 655 C CA . GLU A 1 84 ? 7.627 4.940 -5.490 1.00 69.44 84 GLU A CA 1
ATOM 656 C C . GLU A 1 84 ? 8.849 4.712 -6.388 1.00 69.44 84 GLU A C 1
ATOM 658 O O . GLU A 1 84 ? 9.915 4.260 -5.940 1.00 69.44 84 GLU A O 1
ATOM 663 N N . ALA A 1 85 ? 8.700 5.019 -7.675 1.00 62.78 85 ALA A N 1
ATOM 664 C CA . ALA A 1 85 ? 9.775 4.953 -8.649 1.00 62.78 85 ALA A CA 1
ATOM 665 C C . ALA A 1 85 ? 10.770 6.100 -8.400 1.00 62.78 85 ALA A C 1
ATOM 667 O O . ALA A 1 85 ? 10.758 7.125 -9.070 1.00 62.78 85 ALA A O 1
ATOM 668 N N . LYS A 1 86 ? 11.675 5.931 -7.429 1.00 55.81 86 LYS A N 1
ATOM 669 C CA . LYS A 1 86 ? 12.797 6.859 -7.177 1.00 55.81 86 LYS A CA 1
ATOM 670 C C . LYS A 1 86 ? 13.942 6.685 -8.181 1.00 55.81 86 LYS A C 1
ATOM 672 O O . LYS A 1 86 ? 15.093 6.507 -7.791 1.00 55.81 86 LYS A O 1
ATOM 677 N N . GLY A 1 87 ? 13.627 6.688 -9.470 1.00 57.91 87 GLY A N 1
ATOM 678 C CA . GLY A 1 87 ? 14.613 6.869 -10.531 1.00 57.91 87 GLY A CA 1
ATOM 679 C C . GLY A 1 87 ? 14.385 8.220 -11.203 1.00 57.91 87 GLY A C 1
ATOM 680 O O . GLY A 1 87 ? 13.266 8.729 -11.134 1.00 57.91 87 GLY A O 1
ATOM 681 N N . PRO A 1 88 ? 15.394 8.811 -11.867 1.00 55.88 88 PRO A N 1
ATOM 682 C CA . PRO A 1 88 ? 15.105 9.859 -12.832 1.00 55.88 88 PRO A CA 1
ATOM 683 C C . PRO A 1 88 ? 14.032 9.324 -13.785 1.00 55.88 88 PRO A C 1
ATOM 685 O O . PRO A 1 88 ? 14.136 8.185 -14.253 1.00 55.88 88 PRO A O 1
ATOM 688 N N . GLN A 1 89 ? 12.979 10.108 -14.011 1.00 60.53 89 GLN A N 1
ATOM 689 C CA . GLN A 1 89 ? 12.001 9.802 -15.045 1.00 60.53 89 GLN A CA 1
ATOM 690 C C . GLN A 1 89 ? 12.742 9.935 -16.376 1.00 60.53 89 GLN A C 1
ATOM 692 O O . GLN A 1 89 ? 12.983 11.038 -16.868 1.00 60.53 89 GLN A O 1
ATOM 697 N N . LEU A 1 90 ? 13.223 8.805 -16.889 1.00 65.00 90 LEU A N 1
ATOM 698 C CA . LEU A 1 90 ? 13.897 8.754 -18.173 1.00 65.00 90 LEU A CA 1
ATOM 699 C C . LEU A 1 90 ? 12.802 8.773 -19.227 1.00 65.00 90 LEU A C 1
ATOM 701 O O . LEU A 1 90 ? 12.003 7.836 -19.296 1.00 65.00 90 LEU A O 1
ATOM 705 N N . LYS A 1 91 ? 12.768 9.854 -20.012 1.00 73.19 91 LYS A N 1
ATOM 706 C CA . LYS A 1 91 ? 12.004 9.883 -21.260 1.00 73.19 91 LYS A CA 1
ATOM 707 C C . LYS A 1 91 ? 12.463 8.698 -22.090 1.00 73.19 91 LYS A C 1
ATOM 709 O O . LYS A 1 91 ? 13.682 8.511 -22.186 1.00 73.19 91 LYS A O 1
ATOM 714 N N . PRO A 1 92 ? 11.553 7.900 -22.645 1.00 70.19 92 PRO A N 1
ATOM 715 C CA . PRO A 1 92 ? 12.001 6.746 -23.353 1.00 70.19 92 PRO A CA 1
ATOM 716 C C . PRO A 1 92 ? 12.681 7.142 -24.650 1.00 70.19 92 PRO A C 1
ATOM 718 O O . PRO A 1 92 ? 12.330 8.112 -25.323 1.00 70.19 92 PRO A O 1
ATOM 721 N N . ILE A 1 93 ? 13.728 6.393 -24.945 1.00 77.94 93 ILE A N 1
ATOM 722 C CA . ILE A 1 93 ? 14.565 6.595 -26.114 1.00 77.94 93 ILE A CA 1
ATOM 723 C C . ILE A 1 93 ? 14.394 5.351 -26.971 1.00 77.94 93 ILE A C 1
ATOM 725 O O . ILE A 1 93 ? 14.683 4.243 -26.521 1.00 77.94 93 ILE A O 1
ATOM 729 N N . ILE A 1 94 ? 13.889 5.544 -28.190 1.00 79.81 94 ILE A N 1
ATOM 730 C CA . ILE A 1 94 ? 13.773 4.484 -29.192 1.00 79.81 94 ILE A CA 1
ATOM 731 C C . ILE A 1 94 ? 15.168 4.202 -29.748 1.00 79.81 94 ILE A C 1
ATOM 733 O O . ILE A 1 94 ? 15.831 5.106 -30.270 1.00 79.81 94 ILE A O 1
ATOM 737 N N . ASP A 1 95 ? 15.597 2.944 -29.680 1.00 78.38 95 ASP A N 1
ATOM 738 C CA . ASP A 1 95 ? 16.828 2.503 -30.321 1.00 78.38 95 ASP A CA 1
ATOM 739 C C . ASP A 1 95 ? 16.609 2.350 -31.832 1.00 78.38 95 ASP A C 1
ATOM 741 O O . ASP A 1 95 ? 16.214 1.304 -32.353 1.00 78.38 95 ASP A O 1
ATOM 745 N N . THR A 1 96 ? 16.876 3.439 -32.553 1.00 74.62 96 THR A N 1
ATOM 746 C CA . THR A 1 96 ? 16.760 3.490 -34.018 1.00 74.62 96 THR A CA 1
ATOM 747 C C . THR A 1 96 ? 17.747 2.590 -34.758 1.00 74.62 96 THR A C 1
ATOM 749 O O . THR A 1 96 ? 17.543 2.337 -35.943 1.00 74.62 96 THR A O 1
ATOM 752 N N . THR A 1 97 ? 18.776 2.058 -34.087 1.00 74.56 97 THR A N 1
ATOM 753 C CA . THR A 1 97 ? 19.747 1.147 -34.717 1.00 74.56 97 THR A CA 1
ATOM 754 C C . THR A 1 97 ? 19.182 -0.252 -34.948 1.00 74.56 97 THR A C 1
ATOM 756 O O . THR A 1 97 ? 19.676 -0.976 -35.812 1.00 74.56 97 THR A O 1
ATOM 759 N N . LYS A 1 98 ? 18.131 -0.621 -34.205 1.00 70.75 98 LYS A N 1
ATOM 760 C CA . LYS A 1 98 ? 17.462 -1.924 -34.305 1.00 70.75 98 LYS A CA 1
ATOM 761 C C . LYS A 1 98 ? 16.252 -1.924 -35.230 1.00 70.75 98 LYS A C 1
ATOM 763 O O . LYS A 1 98 ? 15.710 -2.987 -35.518 1.00 70.75 98 LYS A O 1
ATOM 768 N N . LEU A 1 99 ? 15.850 -0.753 -35.720 1.00 72.44 99 LEU A N 1
ATOM 769 C CA . LEU A 1 99 ? 14.806 -0.657 -36.726 1.00 72.44 99 LEU A CA 1
ATOM 770 C C . LEU A 1 99 ? 15.321 -1.169 -38.080 1.00 72.44 99 LEU A C 1
ATOM 772 O O . LEU A 1 99 ? 16.430 -0.816 -38.492 1.00 72.44 99 LEU A O 1
ATOM 776 N N . PRO A 1 100 ? 14.520 -1.964 -38.810 1.00 66.75 100 PRO A N 1
ATOM 777 C CA . PRO A 1 100 ? 14.894 -2.401 -40.144 1.00 66.75 100 PRO A CA 1
ATOM 778 C C . PRO A 1 100 ? 15.000 -1.188 -41.075 1.00 66.75 100 PRO A C 1
ATOM 780 O O . PRO A 1 100 ? 14.043 -0.439 -41.267 1.00 66.75 100 PRO A O 1
ATOM 783 N N . SER A 1 101 ? 16.181 -0.995 -41.663 1.00 66.06 101 SER A N 1
ATOM 784 C CA . SER A 1 101 ? 16.466 0.107 -42.590 1.00 66.06 101 SER A CA 1
ATOM 785 C C . SER A 1 101 ? 15.898 -0.126 -43.993 1.00 66.06 101 SER A C 1
ATOM 787 O O . SER A 1 101 ? 15.793 0.807 -44.788 1.00 66.06 101 SER A O 1
AT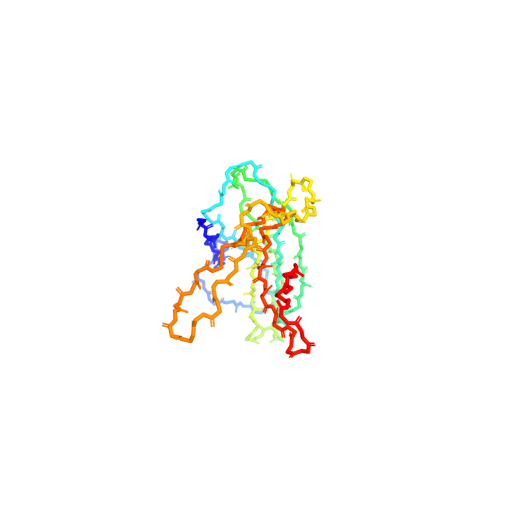OM 789 N N . THR A 1 102 ? 15.543 -1.366 -44.332 1.00 61.72 102 THR A N 1
ATOM 790 C CA . THR A 1 102 ? 14.956 -1.755 -45.619 1.00 61.72 102 THR A CA 1
ATOM 791 C C . THR A 1 102 ? 14.112 -3.007 -45.414 1.00 61.72 102 THR A C 1
ATOM 793 O O . THR A 1 102 ? 14.590 -3.975 -44.830 1.00 61.72 102 THR A O 1
ATOM 796 N N . VAL A 1 103 ? 12.868 -2.994 -45.895 1.00 64.94 103 VAL A N 1
ATOM 797 C CA . VAL A 1 103 ? 11.955 -4.144 -45.835 1.00 64.94 103 VAL A CA 1
ATOM 798 C C . VAL A 1 103 ? 11.744 -4.668 -47.263 1.00 64.94 103 VAL A C 1
ATOM 800 O O . VAL A 1 103 ? 11.459 -3.864 -48.156 1.00 64.94 103 VAL A O 1
ATOM 803 N N . PRO A 1 104 ? 11.913 -5.974 -47.536 1.00 61.88 104 PRO A N 1
ATOM 804 C CA . PRO A 1 104 ? 11.683 -6.535 -48.864 1.00 61.88 104 PRO A CA 1
ATOM 805 C C . PRO A 1 104 ? 10.199 -6.466 -49.271 1.00 61.88 104 PRO A C 1
ATOM 807 O O . PRO A 1 104 ? 9.304 -6.785 -48.498 1.00 61.88 104 PRO A O 1
ATOM 810 N N . VAL A 1 105 ? 9.937 -6.090 -50.527 1.00 59.16 105 VAL A N 1
ATOM 811 C CA . VAL A 1 105 ? 8.589 -5.788 -51.072 1.00 59.16 105 VAL A CA 1
ATOM 812 C C . VAL A 1 105 ? 7.840 -7.049 -51.558 1.00 59.16 105 VAL A C 1
ATOM 814 O O . VAL A 1 105 ? 6.788 -6.978 -52.195 1.00 59.16 105 VAL A O 1
ATOM 817 N N . PHE A 1 106 ? 8.368 -8.247 -51.298 1.00 68.56 106 PHE A N 1
ATOM 818 C CA . PHE A 1 106 ? 7.782 -9.480 -51.825 1.00 68.56 106 PHE A CA 1
ATOM 819 C C . PHE A 1 106 ? 6.526 -9.883 -51.045 1.00 68.56 106 PHE A C 1
ATOM 821 O O . PHE A 1 106 ? 6.560 -10.113 -49.837 1.00 68.56 106 PHE A O 1
ATOM 828 N N . ARG A 1 107 ? 5.401 -10.030 -51.757 1.00 60.62 107 ARG A N 1
ATOM 829 C CA . ARG A 1 107 ? 4.160 -10.563 -51.178 1.00 60.62 107 ARG A CA 1
ATOM 830 C C . ARG A 1 107 ? 4.403 -11.970 -50.624 1.00 60.62 107 ARG A C 1
ATOM 832 O O . ARG A 1 107 ? 4.859 -12.843 -51.355 1.00 60.62 107 ARG A O 1
ATOM 839 N N . GLY A 1 108 ? 4.033 -12.184 -49.362 1.00 63.72 108 GLY A N 1
ATOM 840 C CA . GLY A 1 108 ? 4.113 -13.487 -48.694 1.00 63.72 108 GLY A CA 1
ATOM 841 C C . GLY A 1 108 ? 5.378 -13.721 -47.866 1.00 63.72 108 GLY A C 1
ATOM 842 O O . GLY A 1 108 ? 5.490 -14.783 -47.261 1.00 63.72 108 GLY A O 1
ATOM 843 N N . TYR A 1 109 ? 6.298 -12.754 -47.799 1.00 62.72 109 TYR A N 1
ATOM 844 C CA . TYR A 1 109 ? 7.425 -12.797 -46.867 1.00 62.72 109 TYR A CA 1
ATOM 845 C C . TYR A 1 109 ? 7.016 -12.152 -45.534 1.00 62.72 109 TYR A C 1
ATOM 847 O O . TYR A 1 109 ? 6.504 -11.032 -45.522 1.00 62.72 109 TYR A O 1
ATOM 855 N N . SER A 1 110 ? 7.180 -12.866 -44.419 1.00 62.47 110 SER A N 1
ATOM 856 C CA . SER A 1 110 ? 6.947 -12.322 -43.077 1.00 62.47 110 SER A CA 1
ATOM 857 C C . SER A 1 110 ? 8.244 -11.732 -42.536 1.00 62.47 110 SER A C 1
ATOM 859 O O . SER A 1 110 ? 9.229 -12.459 -42.423 1.00 62.47 110 SER A O 1
ATOM 861 N N . GLU A 1 111 ? 8.229 -10.453 -42.177 1.00 69.06 111 GLU A N 1
ATOM 862 C CA . GLU A 1 111 ? 9.358 -9.774 -41.536 1.00 69.06 111 GLU A CA 1
ATOM 863 C C . GLU A 1 111 ? 9.039 -9.476 -40.073 1.00 69.06 111 GLU A C 1
ATOM 865 O O . GLU A 1 111 ? 7.918 -9.088 -39.732 1.00 69.06 111 GLU A O 1
ATOM 870 N N . GLU A 1 112 ? 10.033 -9.665 -39.208 1.00 71.88 112 GLU A N 1
ATOM 871 C CA . GLU A 1 112 ? 9.922 -9.370 -37.783 1.00 71.88 112 GLU A CA 1
ATOM 872 C C . GLU A 1 112 ? 10.421 -7.946 -37.514 1.00 71.88 112 GLU A C 1
ATOM 874 O O . GLU A 1 112 ? 11.584 -7.614 -37.742 1.00 71.88 112 GLU A O 1
ATOM 879 N N . LEU A 1 113 ? 9.527 -7.081 -37.030 1.00 73.12 113 LEU A N 1
ATOM 880 C CA . LEU A 1 113 ? 9.865 -5.707 -36.669 1.00 73.12 113 LEU A CA 1
ATOM 881 C C . LEU A 1 113 ? 10.311 -5.655 -35.208 1.00 73.12 113 LEU A C 1
ATOM 883 O O . LEU A 1 113 ? 9.491 -5.742 -34.292 1.00 73.12 113 LEU A O 1
ATOM 887 N N . ILE A 1 114 ? 11.612 -5.481 -34.993 1.00 76.75 114 ILE A N 1
ATOM 888 C CA . ILE A 1 114 ? 12.184 -5.335 -33.655 1.00 76.75 114 ILE A CA 1
ATOM 889 C C . ILE A 1 114 ? 12.300 -3.843 -33.336 1.00 76.75 114 ILE A C 1
ATOM 891 O O . ILE A 1 114 ? 12.958 -3.086 -34.044 1.00 76.75 114 ILE A O 1
ATOM 895 N N . CYS A 1 115 ? 11.655 -3.412 -32.254 1.00 77.25 115 CYS A N 1
ATOM 896 C CA . CYS A 1 115 ? 11.863 -2.092 -31.670 1.00 77.25 115 CYS A CA 1
ATOM 897 C C . CYS A 1 115 ? 12.148 -2.258 -30.186 1.00 77.25 115 CYS A C 1
ATOM 899 O O . CYS A 1 115 ? 11.398 -2.917 -29.464 1.00 77.25 115 CYS A O 1
ATOM 901 N N . GLU A 1 116 ? 13.225 -1.631 -29.737 1.00 81.38 116 GLU A N 1
ATOM 902 C CA . GLU A 1 116 ? 13.602 -1.584 -28.335 1.00 81.38 116 GLU A CA 1
ATOM 903 C C . GLU A 1 116 ? 13.612 -0.131 -27.879 1.00 81.38 116 GLU A C 1
ATOM 905 O O . GLU A 1 116 ? 14.040 0.766 -28.605 1.00 81.38 116 GLU A O 1
ATOM 910 N N . ALA A 1 117 ? 13.096 0.102 -26.678 1.00 80.81 117 ALA A N 1
ATOM 911 C CA . ALA A 1 117 ? 13.090 1.413 -26.065 1.00 80.81 117 ALA A CA 1
ATOM 912 C C . ALA A 1 117 ? 13.459 1.288 -24.587 1.00 80.81 117 ALA A C 1
ATOM 914 O O . ALA A 1 117 ? 12.966 0.406 -23.873 1.00 80.81 117 ALA A O 1
ATOM 915 N N . GLU A 1 118 ? 14.325 2.184 -24.132 1.00 79.00 118 GLU A N 1
ATOM 916 C CA . GLU A 1 118 ? 14.720 2.295 -22.731 1.00 79.00 118 GLU A CA 1
ATOM 917 C C . GLU A 1 118 ? 13.951 3.440 -22.089 1.00 79.00 118 GLU A C 1
ATOM 919 O O . GLU A 1 118 ? 13.948 4.525 -22.647 1.00 79.00 118 GLU A O 1
ATOM 924 N N . GLY A 1 119 ? 13.329 3.233 -20.926 1.00 70.06 119 GLY A N 1
ATOM 925 C CA . GLY A 1 119 ? 12.596 4.266 -20.188 1.00 70.06 119 GLY A CA 1
ATOM 926 C C . GLY A 1 119 ? 12.213 3.798 -18.785 1.00 70.06 119 GLY A C 1
ATOM 927 O O . GLY A 1 119 ? 12.217 2.595 -18.503 1.00 70.06 119 GLY A O 1
ATOM 928 N N . ASN A 1 120 ? 11.917 4.745 -17.891 1.00 65.94 120 ASN A N 1
ATOM 929 C CA . ASN A 1 120 ? 11.472 4.446 -16.528 1.00 65.94 120 ASN A CA 1
ATOM 930 C C . ASN A 1 120 ? 10.226 5.283 -16.163 1.00 65.94 120 ASN A C 1
ATOM 932 O O . ASN A 1 120 ? 10.381 6.481 -15.900 1.00 65.94 120 ASN A O 1
ATOM 936 N N . PRO A 1 121 ? 9.018 4.682 -16.107 1.00 71.00 121 PRO A N 1
ATOM 937 C CA . PRO A 1 121 ? 8.723 3.244 -16.225 1.00 71.00 121 PRO A CA 1
ATOM 938 C C . PRO A 1 121 ? 8.991 2.679 -17.631 1.00 71.00 121 PRO A C 1
ATOM 940 O O . PRO A 1 121 ? 9.144 3.435 -18.586 1.00 71.00 121 PRO A O 1
ATOM 943 N N . LYS A 1 122 ? 9.082 1.345 -17.750 1.00 76.19 122 LYS A N 1
ATOM 944 C CA . LYS A 1 122 ? 9.364 0.677 -19.032 1.00 76.19 122 LYS A CA 1
ATOM 945 C C . LYS A 1 122 ? 8.327 1.112 -20.088 1.00 76.19 122 LYS A C 1
ATOM 947 O O . LYS A 1 122 ? 7.136 0.982 -19.803 1.00 76.19 122 LYS A O 1
ATOM 952 N N . PRO A 1 123 ? 8.749 1.596 -21.269 1.00 75.81 123 PRO A N 1
ATOM 953 C CA . PRO A 1 123 ? 7.833 2.120 -22.278 1.00 75.81 123 PRO A CA 1
ATOM 954 C C . PRO A 1 123 ? 6.974 1.021 -22.910 1.00 75.81 123 PRO A C 1
ATOM 956 O O . PRO A 1 123 ? 7.391 -0.138 -23.011 1.00 75.81 123 PRO A O 1
ATOM 959 N N . ILE A 1 124 ? 5.776 1.407 -23.350 1.00 81.38 124 ILE A N 1
ATOM 960 C CA . ILE A 1 124 ? 4.896 0.591 -24.192 1.00 81.38 124 ILE A CA 1
ATOM 961 C C . ILE A 1 124 ? 5.182 0.988 -25.641 1.00 81.38 124 ILE A C 1
ATOM 963 O O . ILE A 1 124 ? 5.272 2.168 -25.944 1.00 81.38 124 ILE A O 1
ATOM 967 N N . ILE A 1 125 ? 5.355 0.011 -26.531 1.00 80.50 125 ILE A N 1
ATOM 968 C CA . ILE A 1 125 ? 5.700 0.265 -27.937 1.00 80.50 125 ILE A CA 1
ATOM 969 C C . ILE A 1 125 ? 4.471 -0.002 -28.804 1.00 80.50 125 ILE A C 1
ATOM 971 O O . ILE A 1 125 ? 3.848 -1.060 -28.687 1.00 80.50 125 ILE A O 1
ATOM 975 N N . SER A 1 126 ? 4.144 0.943 -29.688 1.00 76.81 126 SER A N 1
ATOM 976 C CA . SER A 1 126 ? 3.040 0.832 -30.644 1.00 76.81 126 SER A CA 1
ATOM 977 C C . SER A 1 126 ? 3.517 1.053 -32.084 1.00 76.81 126 SER A C 1
ATOM 979 O O . SER A 1 126 ? 4.355 1.914 -32.358 1.00 76.81 126 SER A O 1
ATOM 981 N N . TRP A 1 127 ? 2.979 0.255 -33.010 1.00 73.69 127 TRP A N 1
ATOM 982 C CA . TRP A 1 127 ? 3.294 0.321 -34.439 1.00 73.69 127 TRP A CA 1
ATOM 983 C C . TRP A 1 127 ? 2.109 0.883 -35.220 1.00 73.69 127 TRP A C 1
ATOM 985 O O . TRP A 1 127 ? 0.973 0.451 -35.024 1.00 73.69 127 TRP A O 1
ATOM 995 N N . SER A 1 128 ? 2.377 1.810 -36.139 1.00 73.50 128 SER A N 1
ATOM 996 C CA . SER A 1 128 ? 1.374 2.377 -37.045 1.00 73.50 128 SER A CA 1
ATOM 997 C C . SER A 1 128 ? 1.864 2.346 -38.496 1.00 73.50 128 SER A C 1
ATOM 999 O O . SER A 1 128 ? 3.030 2.628 -38.785 1.00 73.50 128 SER A O 1
ATOM 1001 N N . VAL A 1 129 ? 0.967 1.971 -39.413 1.00 68.06 129 VAL A N 1
ATOM 1002 C CA . VAL A 1 129 ? 1.214 1.933 -40.862 1.00 68.06 129 VAL A CA 1
ATOM 1003 C C . VAL A 1 129 ? 0.530 3.145 -41.486 1.00 68.06 129 VAL A C 1
ATOM 1005 O O . VAL A 1 129 ? -0.695 3.249 -41.423 1.00 68.06 129 VAL A O 1
ATOM 1008 N N . ASN A 1 130 ? 1.291 4.043 -42.113 1.00 63.81 130 ASN A N 1
ATOM 1009 C CA . ASN A 1 130 ? 0.700 5.099 -42.934 1.00 63.81 130 ASN A CA 1
ATOM 1010 C C . ASN A 1 130 ? 0.461 4.550 -44.342 1.00 63.81 130 ASN A C 1
ATOM 1012 O O . ASN A 1 130 ? 1.406 4.277 -45.079 1.00 63.81 130 ASN A O 1
ATOM 1016 N N . VAL A 1 131 ? -0.808 4.363 -44.705 1.00 62.25 131 VAL A N 1
ATOM 1017 C CA . VAL A 1 131 ? -1.210 3.709 -45.965 1.00 62.25 131 VAL A CA 1
ATOM 1018 C C . VAL A 1 131 ? -0.995 4.616 -47.191 1.00 62.25 131 VAL A C 1
ATOM 1020 O O . VAL A 1 131 ? -1.004 4.135 -48.317 1.00 62.25 131 VAL A O 1
ATOM 1023 N N . ASP A 1 132 ? -0.703 5.904 -46.982 1.00 59.38 132 ASP A N 1
ATOM 1024 C CA . ASP A 1 132 ? -0.472 6.882 -48.056 1.00 59.38 132 ASP A CA 1
ATOM 1025 C C . ASP A 1 132 ? 1.002 7.009 -48.504 1.00 59.38 132 ASP A C 1
ATOM 1027 O O . ASP A 1 132 ? 1.325 7.839 -49.353 1.00 59.38 132 ASP A O 1
ATOM 1031 N N . GLY A 1 133 ? 1.910 6.171 -47.988 1.00 52.56 133 GLY A N 1
ATOM 1032 C CA . GLY A 1 133 ? 3.276 6.068 -48.509 1.00 52.56 133 GLY A CA 1
ATOM 1033 C C . GLY A 1 133 ? 4.237 5.360 -47.561 1.00 52.56 133 GLY A C 1
ATOM 1034 O O . GLY A 1 133 ? 4.768 6.007 -46.665 1.00 52.56 133 GLY A O 1
ATOM 1035 N N . ASP A 1 134 ? 4.435 4.052 -47.776 1.00 58.34 134 ASP A N 1
ATOM 1036 C CA . ASP A 1 134 ? 5.547 3.142 -47.412 1.00 58.34 134 ASP A CA 1
ATOM 1037 C C . ASP A 1 134 ? 6.330 3.338 -46.090 1.00 58.34 134 ASP A C 1
ATOM 1039 O O . ASP A 1 134 ? 7.398 2.751 -45.905 1.00 58.34 134 ASP A O 1
ATOM 1043 N N . LYS A 1 135 ? 5.828 4.122 -45.130 1.00 57.62 135 LYS A N 1
ATOM 1044 C CA . LYS A 1 135 ? 6.553 4.495 -43.912 1.00 57.62 135 LYS A CA 1
ATOM 1045 C C . LYS A 1 135 ? 5.826 4.022 -42.660 1.00 57.62 135 LYS A C 1
ATOM 1047 O O . LYS A 1 135 ? 4.762 4.528 -42.295 1.00 57.62 135 LYS A O 1
ATOM 1052 N N . LEU A 1 136 ? 6.463 3.082 -41.968 1.00 58.50 136 LEU A N 1
ATOM 1053 C CA . LEU A 1 136 ? 6.098 2.666 -40.619 1.00 58.50 136 LEU A CA 1
ATOM 1054 C C . LEU A 1 136 ? 6.541 3.736 -39.621 1.00 58.50 136 LEU A C 1
ATOM 1056 O O . LEU A 1 136 ? 7.682 4.203 -39.660 1.00 58.50 136 LEU A O 1
ATOM 1060 N N . THR A 1 137 ? 5.636 4.127 -38.731 1.00 59.03 137 THR A N 1
ATOM 1061 C CA . THR A 1 137 ? 5.924 5.071 -37.649 1.00 59.03 137 THR A CA 1
ATOM 1062 C C . THR A 1 137 ? 5.785 4.376 -36.301 1.00 59.03 137 THR A C 1
ATOM 1064 O O . THR A 1 137 ? 4.795 3.686 -36.043 1.00 59.03 137 THR A O 1
ATOM 1067 N N . VAL A 1 138 ? 6.798 4.551 -35.450 1.00 59.22 138 VAL A N 1
ATOM 1068 C CA . VAL A 1 138 ? 6.820 4.055 -34.069 1.00 59.22 138 VAL A CA 1
ATOM 1069 C C . VAL A 1 138 ? 6.523 5.219 -33.139 1.00 59.22 138 VAL A C 1
ATOM 1071 O O . VAL A 1 138 ? 7.142 6.278 -33.264 1.00 59.22 138 VAL A O 1
ATOM 1074 N N . SER A 1 139 ? 5.588 5.012 -32.220 1.00 63.50 139 SER A N 1
ATOM 1075 C CA . SER A 1 139 ? 5.236 5.968 -31.170 1.00 63.50 139 SER A CA 1
ATOM 1076 C C . SER A 1 139 ? 5.389 5.346 -29.785 1.00 63.50 139 SER A C 1
ATOM 1078 O O . SER A 1 139 ? 5.122 4.152 -29.600 1.00 63.50 139 SER A O 1
ATOM 1080 N N . GLU A 1 140 ? 5.825 6.190 -28.847 1.00 60.00 140 GLU A N 1
ATOM 1081 C CA . GLU A 1 140 ? 5.746 5.990 -27.394 1.00 60.00 140 GLU A CA 1
ATOM 1082 C C . GLU A 1 140 ? 4.314 6.207 -26.891 1.00 60.00 140 GLU A C 1
ATOM 1084 O O . GLU A 1 140 ? 3.674 7.181 -27.356 1.00 60.00 140 GLU A O 1
#

InterPro domains:
  IPR007110 Immunoglobulin-like domain [PS50835] (4-95)
  IPR013098 Immunoglobulin I-set [PF07679] (16-85)
  IPR013783 Immunoglobulin-like fold [G3DSA:2.60.40.10] (4-106)
  IPR036179 Immunoglobulin-like domain superfamily [SSF48726] (16-85)
  IPR036179 Immunoglobulin-like domain superfamily [SSF48726] (89-135)
  IPR047012 Intercellular adhesion molecule/vascular cell adhesion molecule [PTHR13771] (8-84)

pLDDT: mean 78.88, std 12.46, range [47.75, 95.38]

Sequence (140 aa):
MCLPDISISFVNHEGPVIAGKDYELQCLIQNVAPSKTVSVRWYKRNQTISTDTIKTPISNMPKLKINTNKDDDGAQYRCEAELEAKGPQLKPIIDTTKLPSTVPVFRGYSEELICEAEGNPKPIISWSVNVDGDKLTVSE

Radius of gyration: 24.33 Å; chains: 1; bounding box: 44×23×70 Å